Protein AF-A0A414SJK5-F1 (afdb_monomer_lite)

Structure (mmCIF, N/CA/C/O backbone):
data_AF-A0A414SJK5-F1
#
_entry.id   AF-A0A414SJK5-F1
#
loop_
_atom_site.group_PDB
_atom_site.id
_atom_site.type_symbol
_atom_site.label_atom_id
_atom_site.label_alt_id
_atom_site.label_comp_id
_atom_site.label_asym_id
_atom_site.label_entity_id
_atom_site.label_seq_id
_atom_site.pdbx_PDB_ins_code
_atom_site.Cartn_x
_atom_site.Cartn_y
_atom_site.Cartn_z
_atom_site.occupancy
_atom_site.B_iso_or_equiv
_atom_site.auth_seq_id
_atom_site.auth_comp_id
_atom_site.auth_asym_id
_atom_site.auth_atom_id
_atom_site.pdbx_PDB_model_num
ATOM 1 N N . MET A 1 1 ? -14.673 -1.477 8.301 1.00 80.69 1 MET A N 1
ATOM 2 C CA . MET A 1 1 ? -14.224 -2.867 8.111 1.00 80.69 1 MET A CA 1
ATOM 3 C C . MET A 1 1 ? -13.104 -3.062 9.098 1.00 80.69 1 MET A C 1
ATOM 5 O O . MET A 1 1 ? -12.214 -2.228 9.089 1.00 80.69 1 MET A O 1
ATOM 9 N N . ASP A 1 2 ? -13.171 -4.093 9.929 1.00 86.88 2 ASP A N 1
ATOM 10 C CA . ASP A 1 2 ? -12.105 -4.455 10.865 1.00 86.88 2 ASP A CA 1
ATOM 11 C C . ASP A 1 2 ? -10.996 -5.184 10.090 1.00 86.88 2 ASP A C 1
ATOM 13 O O . ASP A 1 2 ? -11.085 -6.385 9.833 1.00 86.88 2 ASP A O 1
ATOM 17 N N . LEU A 1 3 ? -10.024 -4.417 9.591 1.00 87.88 3 LEU A N 1
ATOM 18 C CA . LEU A 1 3 ? -8.954 -4.875 8.704 1.00 87.88 3 LEU A CA 1
ATOM 19 C C . LEU A 1 3 ? -7.835 -5.600 9.441 1.00 87.88 3 LEU A C 1
ATOM 21 O O . LEU A 1 3 ? -7.075 -6.306 8.788 1.00 87.88 3 LEU A O 1
ATOM 25 N N . ASP A 1 4 ? -7.666 -5.391 10.745 1.00 87.62 4 ASP A N 1
ATOM 26 C CA . ASP A 1 4 ? -6.634 -6.066 11.540 1.00 87.62 4 ASP A CA 1
ATOM 27 C C . ASP A 1 4 ? -7.186 -6.946 12.666 1.00 87.62 4 ASP A C 1
ATOM 29 O O . ASP A 1 4 ? -6.409 -7.446 13.484 1.00 87.62 4 ASP A O 1
ATOM 33 N N . GLU A 1 5 ? -8.499 -7.189 12.647 1.00 88.19 5 GLU A N 1
ATOM 34 C CA . GLU A 1 5 ? -9.240 -8.051 13.571 1.00 88.19 5 GLU A CA 1
ATOM 35 C C . GLU A 1 5 ? -9.114 -7.605 15.040 1.00 88.19 5 GLU A C 1
ATOM 37 O O . GLU A 1 5 ? -9.106 -8.425 15.967 1.00 88.19 5 GLU A O 1
ATOM 42 N N . ASN A 1 6 ? -8.985 -6.294 15.277 1.00 86.75 6 ASN A N 1
ATOM 43 C CA . ASN A 1 6 ? -8.846 -5.722 16.617 1.00 86.75 6 ASN A CA 1
ATOM 44 C C . ASN A 1 6 ? -10.197 -5.366 17.275 1.00 86.75 6 ASN A C 1
ATOM 46 O O . ASN A 1 6 ? -10.223 -4.959 18.442 1.00 86.75 6 ASN A O 1
ATOM 50 N N . GLY A 1 7 ? -11.312 -5.540 16.557 1.00 87.38 7 GLY A N 1
ATOM 51 C CA . GLY A 1 7 ? -12.665 -5.211 17.002 1.00 87.38 7 GLY A CA 1
ATOM 52 C C . GLY A 1 7 ? -13.086 -3.756 16.762 1.00 87.38 7 GLY A C 1
ATOM 53 O O . GLY A 1 7 ? -14.173 -3.368 17.196 1.00 87.38 7 GLY A O 1
ATOM 54 N N . SER A 1 8 ? -12.257 -2.948 16.099 1.00 88.88 8 SER A N 1
ATOM 55 C CA . SER A 1 8 ? -12.551 -1.582 15.660 1.00 88.88 8 SER A CA 1
ATOM 56 C C . SER A 1 8 ? -12.469 -1.502 14.144 1.00 88.88 8 SER A C 1
ATOM 58 O O . SER A 1 8 ? -11.504 -1.942 13.541 1.00 88.88 8 SER A O 1
ATOM 60 N N . ASP A 1 9 ? -13.454 -0.859 13.528 1.00 90.31 9 ASP A N 1
ATOM 61 C CA . ASP A 1 9 ? -13.435 -0.637 12.088 1.00 90.31 9 ASP A CA 1
ATOM 62 C C . ASP A 1 9 ? -12.387 0.408 11.670 1.00 90.31 9 ASP A C 1
ATOM 64 O O . ASP A 1 9 ? -12.296 1.495 12.251 1.00 90.31 9 ASP A O 1
ATOM 68 N N . GLU A 1 10 ? -11.690 0.133 10.568 1.00 91.81 10 GLU A N 1
ATOM 69 C CA . GLU A 1 10 ? -10.948 1.120 9.793 1.00 91.81 10 GLU A CA 1
ATOM 70 C C . GLU A 1 10 ? -11.835 1.837 8.768 1.00 91.81 10 GLU A C 1
ATOM 72 O O . GLU A 1 10 ? -12.735 1.255 8.144 1.00 91.81 10 GLU A O 1
ATOM 77 N N . LEU A 1 11 ? -11.522 3.120 8.552 1.00 93.56 11 LEU A N 1
ATOM 78 C CA . LEU A 1 11 ? -12.056 3.922 7.457 1.00 93.56 11 LEU A CA 1
ATOM 79 C C . LEU A 1 11 ? -11.106 3.835 6.262 1.00 93.56 11 LEU A C 1
ATOM 81 O O . LEU A 1 11 ? -9.984 4.343 6.315 1.00 93.56 11 LEU A O 1
ATOM 85 N N . VAL A 1 12 ? -11.595 3.249 5.173 1.00 92.50 12 VAL A N 1
ATOM 86 C CA . VAL A 1 12 ? -10.890 3.140 3.893 1.00 92.50 12 VAL A CA 1
ATOM 87 C C . VAL A 1 12 ? -11.523 4.111 2.903 1.00 92.50 12 VAL A C 1
ATOM 89 O O . VAL A 1 12 ? -12.735 4.085 2.694 1.00 92.50 12 VAL A O 1
ATOM 92 N N . ILE A 1 13 ? -10.708 4.974 2.301 1.00 92.19 13 ILE A N 1
ATOM 93 C CA . ILE A 1 13 ? -11.131 5.911 1.258 1.00 92.19 13 ILE A CA 1
ATOM 94 C C . ILE A 1 13 ? -10.558 5.427 -0.065 1.00 92.19 13 ILE A C 1
ATOM 96 O O . ILE A 1 13 ? -9.346 5.254 -0.168 1.00 92.19 13 ILE A O 1
ATOM 100 N N . LEU A 1 14 ? -11.420 5.252 -1.064 1.00 90.88 14 LEU A N 1
ATOM 101 C CA . LEU A 1 14 ? -11.021 4.872 -2.417 1.00 90.88 14 LEU A CA 1
ATOM 102 C C . LEU A 1 14 ? -10.957 6.101 -3.339 1.00 90.88 14 LEU A C 1
ATOM 104 O O . LEU A 1 14 ? -11.691 7.074 -3.138 1.00 90.88 14 LEU A O 1
ATOM 108 N N . ASN A 1 15 ? -10.083 6.064 -4.345 1.00 88.44 15 ASN A N 1
ATOM 109 C CA . ASN A 1 15 ? -10.067 7.029 -5.443 1.00 88.44 15 ASN A CA 1
ATOM 110 C C . ASN A 1 15 ? -11.182 6.709 -6.470 1.00 88.44 15 ASN A C 1
ATOM 112 O O . ASN A 1 15 ? -11.975 5.785 -6.291 1.00 88.44 15 ASN A O 1
ATOM 116 N N . SER A 1 16 ? -11.260 7.485 -7.555 1.00 87.44 16 SER A N 1
ATOM 117 C CA . SER A 1 16 ? -12.263 7.279 -8.614 1.00 87.44 16 SER A CA 1
ATOM 118 C C . SER A 1 16 ? -12.107 5.970 -9.389 1.00 87.44 16 SER A C 1
ATOM 120 O O . SER A 1 16 ? -13.066 5.538 -10.023 1.00 87.44 16 SER A O 1
ATOM 122 N N . ASP A 1 17 ? -10.920 5.371 -9.346 1.00 87.12 17 ASP A N 1
ATOM 123 C CA . ASP A 1 17 ? -10.575 4.140 -10.055 1.00 87.12 17 ASP A CA 1
ATOM 124 C C . ASP A 1 17 ? -10.803 2.896 -9.174 1.00 87.12 17 ASP A C 1
ATOM 126 O O . ASP A 1 17 ? -10.747 1.773 -9.664 1.00 87.12 17 ASP A O 1
ATOM 130 N N . GLY A 1 18 ? -11.142 3.099 -7.894 1.00 88.12 18 GLY A N 1
ATOM 131 C CA . GLY A 1 18 ? -11.378 2.042 -6.913 1.00 88.12 18 GLY A CA 1
ATOM 132 C C . GLY A 1 18 ? -10.159 1.698 -6.055 1.00 88.12 18 GLY A C 1
ATOM 133 O O . GLY A 1 18 ? -10.301 0.913 -5.121 1.00 88.12 18 GLY A O 1
ATOM 134 N N . ASP A 1 19 ? -9.000 2.314 -6.296 1.00 91.62 19 ASP A N 1
ATOM 135 C CA . ASP A 1 19 ? -7.803 2.079 -5.487 1.00 91.62 19 ASP A CA 1
ATOM 136 C C . ASP A 1 19 ? -7.923 2.738 -4.114 1.00 91.62 19 ASP A C 1
ATOM 138 O O . ASP A 1 19 ? -8.454 3.841 -3.962 1.00 91.62 19 ASP A O 1
ATOM 142 N N . VAL A 1 20 ? -7.313 2.121 -3.110 1.00 93.62 20 VAL A N 1
ATOM 143 C CA . VAL A 1 20 ? -7.125 2.696 -1.782 1.00 93.62 20 VAL A CA 1
ATOM 144 C C . VAL A 1 20 ? -6.296 3.983 -1.870 1.00 93.62 20 VAL A C 1
ATOM 146 O O . VAL A 1 20 ? -5.132 3.999 -2.275 1.00 93.62 20 VAL A O 1
ATOM 149 N N . TYR A 1 21 ? -6.897 5.084 -1.429 1.00 93.56 21 TYR A N 1
ATOM 150 C CA . TYR A 1 21 ? -6.274 6.401 -1.382 1.00 93.56 21 TYR A CA 1
ATOM 151 C C . TYR A 1 21 ? -5.778 6.763 0.019 1.00 93.56 21 TYR A C 1
ATOM 153 O O . TYR A 1 21 ? -4.630 7.166 0.171 1.00 93.56 21 TYR A O 1
ATOM 161 N N . ASP A 1 22 ? -6.613 6.584 1.044 1.00 95.00 22 ASP A N 1
ATOM 162 C CA . ASP A 1 22 ? -6.262 6.816 2.448 1.00 95.00 22 ASP A CA 1
ATOM 163 C C . ASP A 1 22 ? -6.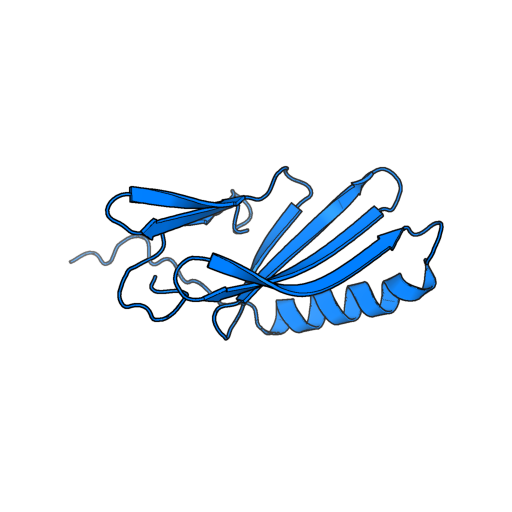834 5.691 3.326 1.00 95.00 22 ASP A C 1
ATOM 165 O O . ASP A 1 22 ? -7.929 5.186 3.064 1.00 95.00 22 ASP A O 1
ATOM 169 N N . ILE A 1 23 ? -6.141 5.369 4.424 1.00 94.94 23 ILE A N 1
ATOM 170 C CA . ILE A 1 23 ? -6.695 4.549 5.513 1.00 94.94 23 ILE A CA 1
ATOM 171 C C . ILE A 1 23 ? -6.515 5.271 6.846 1.00 94.94 23 ILE A C 1
ATOM 173 O O . ILE A 1 23 ? -5.420 5.752 7.172 1.00 94.94 23 ILE A O 1
ATOM 177 N N . TYR A 1 24 ? -7.588 5.308 7.634 1.00 95.56 24 TYR A N 1
ATOM 178 C CA . TY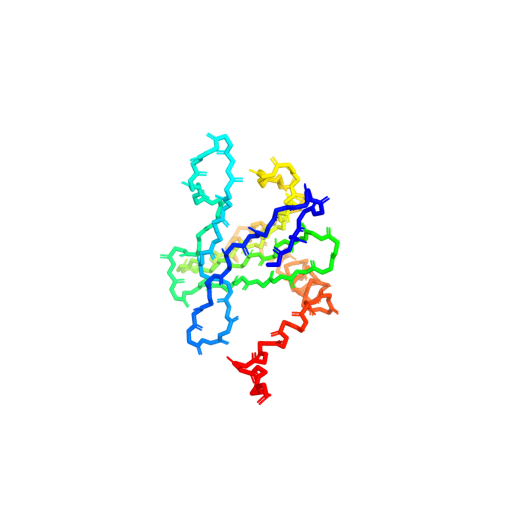R A 1 24 ? -7.608 5.849 8.987 1.00 95.56 24 TYR A CA 1
ATOM 179 C C . TYR A 1 24 ? -8.072 4.799 9.991 1.00 95.56 24 TYR A C 1
ATOM 181 O O . TYR A 1 24 ? -8.979 4.017 9.714 1.00 95.56 24 TYR A O 1
ATOM 189 N N . ILE A 1 25 ? -7.489 4.855 11.184 1.00 94.44 25 ILE A N 1
ATOM 190 C CA . ILE A 1 25 ? -7.863 4.027 12.333 1.00 94.44 25 ILE A CA 1
ATOM 191 C C . ILE A 1 25 ? -8.311 4.914 13.493 1.00 94.44 25 ILE A C 1
ATOM 193 O O . ILE A 1 25 ? -7.890 6.074 13.588 1.00 94.44 25 ILE A O 1
ATOM 197 N N . GLN A 1 26 ? -9.061 4.348 14.435 1.00 91.94 26 GLN A N 1
ATOM 198 C CA . GLN A 1 26 ? -9.225 4.925 15.765 1.00 91.94 26 GLN A CA 1
ATOM 199 C C . GLN A 1 26 ? -8.302 4.210 16.755 1.00 91.94 26 GLN A C 1
ATOM 201 O O . GLN A 1 26 ? -8.422 3.013 16.983 1.00 91.94 26 GLN A O 1
ATOM 206 N N . LYS A 1 27 ? -7.383 4.944 17.387 1.00 88.25 27 LYS A N 1
ATOM 207 C CA . LYS A 1 27 ? -6.473 4.391 18.398 1.00 88.25 27 LYS A CA 1
ATOM 208 C C . LYS A 1 27 ? -6.214 5.406 19.500 1.00 88.25 27 LYS A C 1
ATOM 210 O O . LYS A 1 27 ? -5.945 6.573 19.219 1.00 88.25 27 LYS A O 1
ATOM 215 N N . ASP A 1 28 ? -6.298 4.961 20.752 1.00 89.19 28 ASP A N 1
ATOM 216 C CA . ASP A 1 28 ? -6.134 5.805 21.948 1.00 89.19 28 ASP A CA 1
ATOM 217 C C . ASP A 1 28 ? -7.095 7.014 21.972 1.00 89.19 28 ASP A C 1
ATOM 219 O O . ASP A 1 28 ? -6.731 8.118 22.375 1.00 89.19 28 ASP A O 1
ATOM 223 N N . GLY A 1 29 ? -8.324 6.827 21.475 1.00 90.62 29 GLY A N 1
ATOM 224 C CA . GLY A 1 29 ? -9.330 7.891 21.382 1.00 90.62 29 GLY A CA 1
ATOM 225 C C . GLY A 1 29 ? -9.072 8.934 20.286 1.00 90.62 29 GLY A C 1
ATOM 226 O O . GLY A 1 29 ? -9.748 9.959 20.265 1.00 90.62 29 GLY A O 1
ATOM 227 N N . GLN A 1 30 ? -8.119 8.696 19.380 1.00 93.12 30 GLN A N 1
ATOM 228 C CA . GLN A 1 30 ? -7.777 9.604 18.282 1.00 93.12 30 GLN A CA 1
ATOM 229 C C . GLN A 1 30 ? -7.925 8.920 16.925 1.00 93.12 30 GLN A C 1
ATOM 231 O O . GLN A 1 30 ? -7.633 7.732 16.792 1.00 93.12 30 GLN A O 1
ATOM 236 N N . ILE A 1 31 ? -8.308 9.693 15.908 1.00 94.69 31 ILE A N 1
ATOM 237 C CA . ILE A 1 31 ? -8.252 9.252 14.513 1.00 94.69 31 ILE A CA 1
ATOM 238 C C . ILE A 1 31 ? -6.830 9.456 13.993 1.00 94.69 31 ILE A C 1
ATOM 240 O O . ILE A 1 31 ? -6.290 10.562 14.068 1.00 94.69 31 ILE A O 1
ATOM 244 N N . LYS A 1 32 ? -6.217 8.396 13.469 1.00 94.56 32 LYS A N 1
ATOM 245 C CA . LYS A 1 32 ? -4.855 8.414 12.925 1.00 94.56 32 LYS A CA 1
ATOM 246 C C . LYS A 1 32 ? -4.882 7.934 11.482 1.00 94.56 32 LYS A C 1
ATOM 248 O O . LYS A 1 32 ? -5.399 6.857 11.206 1.00 94.56 32 LYS A O 1
ATOM 253 N N . LYS A 1 33 ? -4.299 8.717 10.572 1.00 95.69 33 LYS A N 1
ATOM 254 C CA . LYS A 1 33 ? -4.010 8.258 9.211 1.00 95.69 33 LYS A CA 1
ATOM 255 C C . LYS A 1 33 ? -2.822 7.299 9.260 1.00 95.69 33 LYS A C 1
ATOM 257 O O . LYS A 1 33 ? -1.796 7.648 9.843 1.00 95.69 33 LYS A O 1
ATOM 262 N N . ILE A 1 34 ? -2.960 6.127 8.651 1.00 95.38 34 ILE A N 1
ATOM 263 C CA . ILE A 1 34 ? -1.914 5.094 8.632 1.00 95.38 34 ILE A CA 1
ATOM 264 C C . ILE A 1 34 ? -1.396 4.776 7.230 1.00 95.38 34 ILE A C 1
ATOM 266 O O . ILE A 1 34 ? -0.281 4.284 7.106 1.00 95.38 34 ILE A O 1
ATOM 270 N N . PHE A 1 35 ? -2.168 5.088 6.190 1.00 95.69 35 PHE A N 1
ATOM 271 C CA . PHE A 1 35 ? -1.800 4.870 4.795 1.00 95.69 35 PHE A CA 1
ATOM 272 C C . PHE A 1 35 ? -2.238 6.064 3.947 1.00 95.69 35 PHE A C 1
ATOM 274 O O . PHE A 1 35 ? -3.295 6.641 4.217 1.00 95.69 35 PHE A O 1
ATOM 281 N N . GLN A 1 36 ? -1.439 6.403 2.934 1.00 94.50 36 GLN A N 1
ATOM 282 C CA . GLN A 1 36 ? -1.783 7.386 1.913 1.00 94.50 36 GLN A CA 1
ATOM 283 C C . GLN A 1 36 ? -1.072 7.075 0.594 1.00 94.50 36 GLN A C 1
ATOM 285 O O . GLN A 1 36 ? 0.159 7.015 0.560 1.00 94.50 36 GLN A O 1
ATOM 290 N N . SER A 1 37 ? -1.837 6.997 -0.491 1.00 91.44 37 SER A N 1
ATOM 291 C CA . SER A 1 37 ? -1.313 7.092 -1.855 1.00 91.44 37 SER A CA 1
ATOM 292 C C . SER A 1 37 ? -0.993 8.560 -2.165 1.00 91.44 37 SER A C 1
ATOM 294 O O . SER A 1 37 ? -1.811 9.457 -1.947 1.00 91.44 37 SER A O 1
ATOM 296 N N . SER A 1 38 ? 0.219 8.846 -2.637 1.00 82.62 38 SER A N 1
ATOM 297 C CA . SER A 1 38 ? 0.727 10.223 -2.742 1.00 82.62 38 SER A CA 1
ATOM 298 C C . SER A 1 38 ? 0.320 10.928 -4.039 1.00 82.62 38 SER A C 1
ATOM 300 O O . SER A 1 38 ? 0.322 12.159 -4.088 1.00 82.62 38 SER A O 1
ATOM 302 N N . ASN A 1 39 ? 0.014 10.189 -5.111 1.00 78.44 39 ASN A N 1
ATOM 303 C CA . ASN A 1 39 ? -0.403 10.754 -6.399 1.00 78.44 39 ASN A CA 1
ATOM 304 C C . ASN A 1 39 ? -1.133 9.727 -7.292 1.00 78.44 39 ASN A C 1
ATOM 306 O O . ASN A 1 39 ? -1.198 8.549 -6.972 1.00 78.44 39 ASN A O 1
ATOM 310 N N . TYR A 1 40 ? -1.636 10.183 -8.445 1.00 72.81 40 TYR A N 1
ATOM 311 C CA . TYR A 1 40 ? -2.416 9.384 -9.408 1.00 72.81 40 TYR A CA 1
ATOM 312 C C . TYR A 1 40 ? -1.639 8.265 -10.132 1.00 72.81 40 TYR A C 1
ATOM 314 O O . TYR A 1 40 ? -2.223 7.518 -10.905 1.00 72.81 40 TYR A O 1
ATOM 322 N N . ARG A 1 41 ? -0.312 8.187 -9.977 1.00 82.25 41 ARG A N 1
ATOM 323 C CA . ARG A 1 41 ? 0.532 7.112 -10.542 1.00 82.25 41 ARG A CA 1
ATOM 324 C C . ARG A 1 41 ? 0.774 5.986 -9.545 1.00 82.25 41 ARG A C 1
ATOM 326 O O . ARG A 1 41 ? 1.624 5.122 -9.783 1.00 82.25 41 ARG A O 1
ATOM 333 N N . GLU A 1 42 ? 0.097 6.062 -8.413 1.00 90.44 42 GLU A N 1
ATOM 334 C CA . GLU A 1 42 ? 0.117 5.062 -7.371 1.00 90.44 42 GLU A CA 1
ATOM 335 C C . GLU A 1 42 ? -1.231 4.357 -7.359 1.00 90.44 42 GLU A C 1
ATOM 337 O O . GLU A 1 42 ? -2.266 5.007 -7.488 1.00 90.44 42 GLU A O 1
ATOM 342 N N . GLY A 1 43 ? -1.187 3.040 -7.215 1.00 93.06 43 GLY A N 1
ATOM 343 C CA . GLY A 1 43 ? -2.357 2.199 -7.005 1.00 93.06 43 GLY A CA 1
ATOM 344 C C . GLY A 1 43 ? -2.150 1.414 -5.722 1.00 93.06 43 GLY A C 1
ATOM 345 O O . GLY A 1 43 ? -1.026 1.005 -5.416 1.00 93.06 43 GLY A O 1
ATOM 346 N N . ALA A 1 44 ? -3.208 1.228 -4.949 1.00 95.75 44 ALA A N 1
ATOM 347 C CA . ALA A 1 44 ? -3.167 0.395 -3.763 1.00 95.75 44 ALA A CA 1
ATOM 348 C C . ALA A 1 44 ? -4.476 -0.363 -3.610 1.00 95.75 44 ALA A C 1
ATOM 350 O O . ALA A 1 44 ? -5.541 0.174 -3.890 1.00 95.75 44 ALA A O 1
ATOM 351 N N . TRP A 1 45 ? -4.397 -1.592 -3.127 1.00 95.38 45 TRP A N 1
ATOM 352 C CA . TRP A 1 45 ? -5.562 -2.443 -2.944 1.00 95.38 45 TRP A CA 1
ATOM 353 C C . TRP A 1 45 ? -5.433 -3.270 -1.672 1.00 95.38 45 TRP A C 1
ATOM 355 O O . TRP A 1 45 ? -4.335 -3.513 -1.153 1.00 95.38 45 TRP A O 1
ATOM 365 N N . LEU A 1 46 ? -6.589 -3.661 -1.143 1.00 95.25 46 LEU A N 1
ATOM 366 C CA . LEU A 1 46 ? -6.664 -4.550 0.005 1.00 95.25 46 LEU A CA 1
ATOM 367 C C . LEU A 1 46 ? -6.441 -5.983 -0.460 1.00 95.25 46 LEU A C 1
ATOM 369 O O . LEU A 1 46 ? -6.948 -6.405 -1.496 1.00 95.25 46 LEU A O 1
ATOM 373 N N . VAL A 1 47 ? -5.679 -6.725 0.326 1.00 95.75 47 VAL A N 1
ATOM 374 C CA . VAL A 1 47 ? -5.255 -8.087 0.032 1.00 95.75 47 VAL A CA 1
ATOM 375 C C . VAL A 1 47 ? -5.642 -8.974 1.209 1.00 95.75 47 VAL A C 1
ATOM 377 O O . VAL A 1 47 ? -5.540 -8.565 2.370 1.00 95.75 47 VAL A O 1
ATOM 380 N N . GLU A 1 48 ? -6.056 -10.206 0.912 1.00 92.38 48 GLU A N 1
ATOM 381 C CA . GLU A 1 48 ? -6.364 -11.212 1.930 1.00 92.38 48 GLU A CA 1
ATOM 382 C C . GLU A 1 48 ? -5.250 -11.338 2.993 1.00 92.38 48 GLU A C 1
ATOM 384 O O . GLU A 1 48 ? -4.054 -11.309 2.691 1.00 92.38 48 GLU A O 1
ATOM 389 N N . GLY A 1 49 ? -5.643 -11.519 4.258 1.00 91.31 49 GLY A N 1
ATOM 390 C CA . GLY A 1 49 ? -4.703 -11.675 5.375 1.00 91.31 49 GLY A CA 1
ATOM 391 C C . GLY A 1 49 ? -4.216 -10.361 5.996 1.00 91.31 49 GLY A C 1
ATOM 392 O O . GLY A 1 49 ? -3.085 -10.302 6.490 1.00 91.31 49 GLY A O 1
ATOM 393 N N . ASN A 1 50 ? -5.071 -9.334 6.003 1.00 92.31 50 ASN A N 1
ATOM 394 C CA . ASN A 1 50 ? -4.836 -8.024 6.627 1.00 92.31 50 ASN A CA 1
ATOM 395 C C . ASN A 1 50 ? -3.685 -7.266 5.951 1.00 92.31 50 ASN A C 1
ATOM 397 O O . ASN A 1 50 ? -2.866 -6.609 6.605 1.00 92.31 50 ASN A O 1
ATOM 401 N N . LEU A 1 51 ? -3.593 -7.418 4.626 1.00 96.00 51 LEU A N 1
ATOM 402 C CA . LEU A 1 51 ? -2.524 -6.876 3.808 1.00 96.00 51 LEU A CA 1
ATOM 403 C C . LEU A 1 51 ? -3.015 -5.706 2.951 1.00 96.00 51 LEU A C 1
ATOM 405 O O . LEU A 1 51 ? -4.154 -5.658 2.494 1.00 96.00 51 LEU A O 1
ATOM 409 N N . ILE A 1 52 ? -2.110 -4.767 2.701 1.00 96.38 52 ILE A N 1
ATOM 410 C CA . ILE A 1 52 ? -2.276 -3.679 1.741 1.00 96.38 52 ILE A CA 1
ATOM 411 C C . ILE A 1 52 ? -1.121 -3.791 0.763 1.00 96.38 52 ILE A C 1
ATOM 413 O O . ILE A 1 52 ? 0.041 -3.717 1.174 1.00 96.38 52 ILE A O 1
ATOM 417 N N . CYS A 1 53 ? -1.429 -3.963 -0.517 1.00 97.38 53 CYS A N 1
ATOM 418 C CA . CYS A 1 53 ? -0.435 -3.872 -1.572 1.00 97.38 53 CYS A CA 1
ATOM 419 C C . CYS A 1 53 ? -0.477 -2.468 -2.167 1.00 97.38 53 CYS A C 1
ATOM 421 O O . CYS A 1 53 ? -1.546 -1.945 -2.463 1.00 97.38 53 CYS A O 1
ATOM 423 N N . HIS A 1 54 ? 0.689 -1.846 -2.310 1.00 96.94 54 HIS A N 1
ATOM 424 C CA . HIS A 1 54 ? 0.856 -0.503 -2.850 1.00 96.94 54 HIS A CA 1
ATOM 425 C C . HIS A 1 54 ? 1.920 -0.525 -3.930 1.00 96.94 54 HIS A C 1
ATOM 427 O O . HIS A 1 54 ? 3.057 -0.949 -3.710 1.00 96.94 54 HIS A O 1
ATOM 433 N N . ARG A 1 55 ? 1.550 -0.029 -5.101 1.00 95.19 55 ARG A N 1
ATOM 434 C CA . ARG A 1 55 ? 2.436 0.176 -6.231 1.00 95.19 55 ARG A CA 1
ATOM 435 C C . ARG A 1 55 ? 2.625 1.667 -6.444 1.00 95.19 55 ARG A C 1
ATOM 437 O O . ARG A 1 55 ? 1.658 2.408 -6.582 1.00 95.19 55 ARG A O 1
ATOM 444 N N . ALA A 1 56 ? 3.875 2.087 -6.584 1.00 92.62 56 ALA A N 1
ATOM 445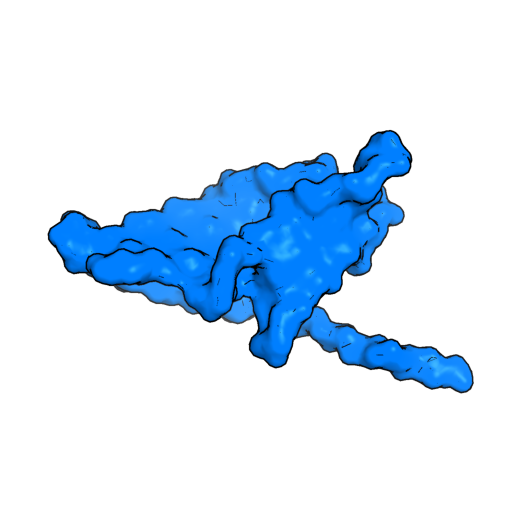 C CA . ALA A 1 56 ? 4.234 3.442 -6.968 1.00 92.62 56 ALA A CA 1
ATOM 446 C C . ALA A 1 56 ? 5.152 3.426 -8.190 1.00 92.62 56 ALA A C 1
ATOM 448 O O . ALA A 1 56 ? 6.172 2.739 -8.217 1.00 92.62 56 ALA A O 1
ATOM 449 N N . THR A 1 57 ? 4.805 4.207 -9.214 1.00 89.00 57 THR A N 1
ATOM 450 C CA . THR A 1 57 ? 5.661 4.392 -10.391 1.00 89.00 57 THR A CA 1
ATOM 451 C C . THR A 1 57 ? 6.159 5.830 -10.478 1.00 89.00 57 THR A C 1
ATOM 453 O O . THR A 1 57 ? 5.396 6.777 -10.681 1.00 89.00 57 THR A O 1
ATOM 456 N N . GLY A 1 58 ? 7.475 5.988 -10.369 1.00 83.69 58 GLY A N 1
ATOM 457 C CA . GLY A 1 58 ? 8.178 7.238 -10.606 1.00 83.69 58 GLY A CA 1
ATOM 458 C C . GLY A 1 58 ? 8.424 7.501 -12.094 1.00 83.69 58 GLY A C 1
ATOM 459 O O . GLY A 1 58 ? 8.341 6.622 -12.954 1.00 83.69 58 GLY A O 1
ATOM 460 N N . GLY A 1 59 ? 8.757 8.750 -12.423 1.00 79.62 59 GLY A N 1
ATOM 461 C CA . GLY A 1 59 ? 9.294 9.073 -13.745 1.00 79.62 59 GLY A CA 1
ATOM 462 C C . GLY A 1 59 ? 10.616 8.340 -14.020 1.00 79.62 59 GLY A C 1
ATOM 463 O O . GLY A 1 59 ? 11.294 7.894 -13.103 1.00 79.62 59 GLY A O 1
ATOM 464 N N . ALA A 1 60 ? 10.998 8.248 -15.297 1.00 85.94 60 ALA A N 1
ATOM 465 C CA . ALA A 1 60 ? 12.282 7.694 -15.749 1.00 85.94 60 ALA A CA 1
ATOM 466 C C . ALA A 1 60 ? 12.535 6.194 -15.472 1.00 85.94 60 ALA A C 1
ATOM 468 O O . ALA A 1 60 ? 13.681 5.759 -15.581 1.00 85.94 60 ALA A O 1
ATOM 469 N N . GLY A 1 61 ? 11.477 5.410 -15.227 1.00 89.31 61 GLY A N 1
ATOM 470 C CA . GLY A 1 61 ? 11.551 3.948 -15.131 1.00 89.31 61 GLY A CA 1
ATOM 471 C C . GLY A 1 61 ? 11.869 3.428 -13.730 1.00 89.31 61 GLY A C 1
ATOM 472 O O . GLY A 1 61 ? 12.515 2.389 -13.610 1.00 89.31 61 GLY A O 1
ATOM 473 N N . TYR A 1 62 ? 11.450 4.172 -12.705 1.00 92.88 62 TYR A N 1
ATOM 474 C CA . TYR A 1 62 ? 11.513 3.773 -11.303 1.00 92.88 62 TYR A CA 1
ATOM 475 C C . TYR A 1 62 ? 10.158 3.220 -10.856 1.00 92.88 62 TYR A C 1
ATOM 477 O O . TYR A 1 62 ? 9.130 3.871 -11.048 1.00 92.88 62 TYR A O 1
ATOM 485 N N . HIS A 1 63 ? 10.151 2.048 -10.240 1.00 94.00 63 HIS A N 1
ATOM 486 C CA . HIS A 1 63 ? 8.953 1.356 -9.785 1.00 94.00 63 HIS A CA 1
ATOM 487 C C . HIS A 1 63 ? 9.185 0.789 -8.391 1.00 94.00 63 HIS A C 1
ATOM 489 O O . HIS A 1 63 ? 10.261 0.273 -8.099 1.00 94.00 63 HIS A O 1
ATOM 495 N N . VAL A 1 64 ? 8.165 0.866 -7.548 1.00 94.88 64 VAL A N 1
ATOM 496 C CA . VAL A 1 64 ? 8.145 0.256 -6.223 1.00 94.88 64 VAL A CA 1
ATOM 497 C C . VAL A 1 64 ? 6.846 -0.514 -6.082 1.00 94.88 64 VAL A C 1
ATOM 499 O O . VAL A 1 64 ? 5.785 -0.007 -6.443 1.00 94.88 64 VAL A O 1
ATOM 502 N N . ILE A 1 65 ? 6.933 -1.714 -5.527 1.00 96.94 65 ILE A N 1
ATOM 503 C CA . ILE A 1 65 ? 5.794 -2.426 -4.959 1.00 96.94 65 ILE A CA 1
ATOM 504 C C . ILE A 1 65 ? 6.116 -2.715 -3.495 1.00 96.94 65 ILE A C 1
ATOM 506 O O . ILE A 1 65 ? 7.223 -3.142 -3.169 1.00 96.94 65 ILE A O 1
ATOM 510 N N . SER A 1 66 ? 5.188 -2.414 -2.598 1.00 97.31 66 SER A N 1
ATOM 511 C CA . SER A 1 66 ? 5.329 -2.643 -1.163 1.00 97.31 66 SER A CA 1
ATOM 512 C C . SER A 1 66 ? 4.059 -3.260 -0.615 1.00 97.31 66 SER A C 1
ATOM 514 O O . SER A 1 66 ? 2.957 -2.844 -0.957 1.00 97.31 66 SER A O 1
ATOM 516 N N . VAL A 1 67 ? 4.229 -4.250 0.249 1.00 98.19 67 VAL A N 1
ATOM 517 C CA . VAL A 1 67 ? 3.138 -4.966 0.896 1.00 98.19 67 VAL A CA 1
ATOM 518 C C . VAL A 1 67 ? 3.267 -4.744 2.383 1.00 98.19 67 VAL A C 1
ATOM 520 O O . VAL A 1 67 ? 4.298 -5.048 2.993 1.00 98.19 67 VAL A O 1
ATOM 523 N N . TYR A 1 68 ? 2.209 -4.208 2.964 1.00 97.50 68 TYR A N 1
ATOM 524 C CA . TYR A 1 68 ? 2.126 -3.901 4.376 1.00 97.50 68 TYR A CA 1
ATOM 525 C C . TYR A 1 68 ? 1.118 -4.821 5.032 1.00 97.50 68 TYR A C 1
ATOM 527 O O . TYR A 1 68 ? 0.057 -5.060 4.470 1.00 97.50 68 TYR A O 1
ATOM 535 N N . LYS A 1 69 ? 1.421 -5.285 6.238 1.00 96.06 69 LYS A N 1
ATOM 536 C CA . LYS A 1 69 ? 0.433 -5.895 7.118 1.00 96.06 69 LYS A CA 1
ATOM 537 C C . LYS A 1 69 ? -0.031 -4.872 8.134 1.00 96.06 69 LYS A C 1
ATOM 539 O O . LYS A 1 69 ? 0.809 -4.242 8.785 1.00 96.06 69 LYS A O 1
ATOM 544 N N . LEU A 1 70 ? -1.342 -4.715 8.266 1.00 93.75 70 LEU A N 1
ATOM 545 C CA . LEU A 1 70 ? -1.917 -3.959 9.364 1.00 93.75 70 LEU A CA 1
ATOM 546 C C . LEU A 1 70 ? -1.984 -4.867 10.593 1.00 93.75 70 LEU A C 1
ATOM 548 O O . LEU A 1 70 ? -2.589 -5.934 10.561 1.00 93.75 70 LEU A O 1
ATOM 552 N N . GLU A 1 71 ? -1.310 -4.464 11.668 1.00 90.38 71 GLU A N 1
ATOM 553 C CA . GLU A 1 71 ? -1.359 -5.173 12.945 1.00 90.38 71 GLU A CA 1
ATOM 554 C C . GLU A 1 71 ? -1.421 -4.171 14.094 1.00 90.38 71 GLU A C 1
ATOM 556 O O . GLU A 1 71 ? -0.496 -3.370 14.280 1.00 90.38 71 GLU A O 1
ATOM 561 N N . ASN A 1 72 ? -2.476 -4.258 14.910 1.00 86.25 72 ASN A N 1
ATOM 562 C CA . ASN A 1 72 ? -2.672 -3.416 16.090 1.00 86.25 72 ASN A CA 1
ATOM 563 C C . ASN A 1 72 ? -2.597 -1.919 15.731 1.00 86.25 72 ASN A C 1
ATOM 565 O O . ASN A 1 72 ? -1.880 -1.133 16.366 1.00 86.25 72 ASN A O 1
ATOM 569 N N . GLY A 1 73 ? -3.282 -1.528 14.656 1.00 85.88 73 GLY A N 1
ATOM 570 C CA . GLY A 1 73 ? -3.343 -0.154 14.172 1.00 85.88 73 GLY A CA 1
ATOM 571 C C . GLY A 1 73 ? -2.000 0.401 13.686 1.00 85.88 73 GLY A C 1
ATOM 572 O O . GLY A 1 73 ? -1.686 1.573 13.912 1.00 85.88 73 GLY A O 1
ATOM 573 N N . SER A 1 74 ? -1.125 -0.430 13.120 1.00 89.56 74 SER A N 1
ATOM 574 C CA . SER A 1 74 ? 0.157 0.006 12.553 1.00 89.56 74 SER A CA 1
ATOM 575 C C . SER A 1 74 ? 0.551 -0.836 11.346 1.00 89.56 74 SER A C 1
ATOM 577 O O . SER A 1 74 ? 0.393 -2.054 11.360 1.00 89.56 74 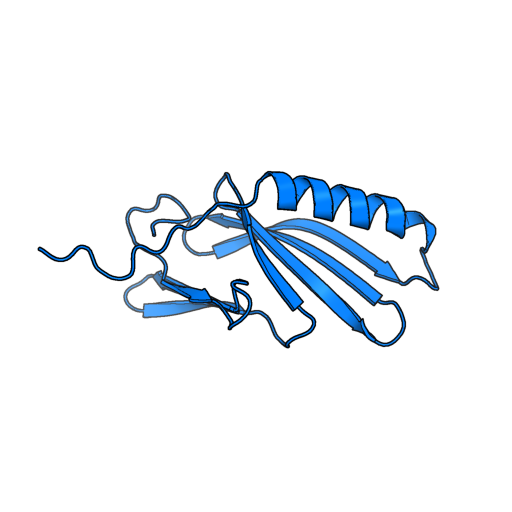SER A O 1
ATOM 579 N N . LEU A 1 75 ? 1.093 -0.185 10.314 1.00 94.88 75 LEU A N 1
ATOM 580 C CA . LEU A 1 75 ? 1.595 -0.863 9.122 1.00 94.88 75 LEU A CA 1
ATOM 581 C C . LEU A 1 75 ? 3.009 -1.389 9.346 1.00 94.88 75 LEU A C 1
ATOM 583 O O . LEU A 1 75 ? 3.909 -0.645 9.743 1.00 94.88 75 LEU A O 1
ATOM 587 N N . LYS A 1 76 ? 3.215 -2.667 9.037 1.00 96.00 76 LYS A N 1
ATOM 588 C CA . LYS A 1 76 ? 4.533 -3.302 8.988 1.00 96.00 76 LYS A CA 1
ATOM 589 C C . LYS A 1 76 ? 4.821 -3.768 7.573 1.00 96.00 76 LYS A C 1
ATOM 591 O O . LYS A 1 76 ? 4.017 -4.492 6.996 1.00 96.00 76 LYS A O 1
ATOM 596 N N . THR A 1 77 ? 5.972 -3.392 7.027 1.00 97.25 77 THR A N 1
ATOM 597 C CA . THR A 1 77 ? 6.416 -3.902 5.725 1.00 97.25 77 THR A CA 1
ATOM 598 C C . THR A 1 77 ? 6.666 -5.404 5.814 1.00 97.25 77 THR A C 1
ATOM 600 O O . THR A 1 77 ? 7.462 -5.853 6.638 1.00 97.25 77 THR A O 1
ATOM 603 N N . VAL A 1 78 ? 5.993 -6.165 4.956 1.00 97.56 78 VAL A N 1
ATOM 604 C CA . VAL A 1 78 ? 6.164 -7.616 4.802 1.00 97.56 78 VAL A CA 1
ATOM 605 C C . VAL A 1 78 ? 7.118 -7.909 3.657 1.00 97.56 78 VAL A C 1
ATOM 607 O O . VAL A 1 78 ? 8.045 -8.702 3.797 1.00 97.56 78 VAL A O 1
ATOM 610 N N . GLU A 1 79 ? 6.898 -7.247 2.527 1.00 97.88 79 GLU A N 1
ATOM 611 C CA . GLU A 1 79 ? 7.659 -7.443 1.302 1.00 97.88 79 GLU A CA 1
ATOM 612 C C . GLU A 1 79 ? 7.738 -6.104 0.564 1.00 97.88 79 GLU A C 1
ATOM 614 O O . GLU A 1 79 ? 6.802 -5.305 0.611 1.00 97.88 79 GLU A O 1
ATOM 619 N N . SER A 1 80 ? 8.869 -5.812 -0.070 1.00 97.19 80 SER A N 1
ATOM 620 C CA . SER A 1 80 ? 9.033 -4.604 -0.877 1.00 97.19 80 SER A CA 1
ATOM 621 C C . SER A 1 80 ? 10.104 -4.831 -1.931 1.00 97.19 80 SER A C 1
ATOM 623 O O . SER A 1 80 ? 11.145 -5.429 -1.646 1.00 97.19 80 SER A O 1
ATOM 625 N N . LEU A 1 81 ? 9.849 -4.349 -3.142 1.00 97.56 81 LEU A N 1
ATOM 626 C CA . LEU A 1 81 ? 10.781 -4.410 -4.254 1.00 97.56 81 LEU A CA 1
ATOM 627 C C . LEU A 1 81 ? 10.818 -3.063 -4.966 1.00 97.56 81 LEU A C 1
ATOM 629 O O . LEU A 1 81 ? 9.784 -2.495 -5.312 1.00 97.56 81 LEU A O 1
ATOM 633 N N . THR A 1 82 ? 12.038 -2.607 -5.235 1.00 95.94 82 THR A N 1
ATOM 634 C CA . THR A 1 82 ? 12.319 -1.403 -6.011 1.00 95.94 82 THR A CA 1
ATOM 635 C C . THR A 1 82 ? 13.052 -1.784 -7.289 1.00 95.94 82 THR A C 1
ATOM 637 O O . THR A 1 82 ? 14.092 -2.443 -7.247 1.00 95.94 82 THR A O 1
ATOM 640 N N . VAL A 1 83 ? 12.541 -1.317 -8.423 1.00 96.62 83 VAL A N 1
ATOM 641 C CA . VAL A 1 83 ? 13.145 -1.494 -9.742 1.00 96.62 83 VAL A CA 1
ATOM 642 C C . VAL A 1 83 ? 13.439 -0.130 -10.345 1.00 96.62 83 VAL A C 1
ATOM 644 O O . VAL A 1 83 ? 12.537 0.666 -10.583 1.00 96.62 83 VAL A O 1
ATOM 647 N N . ASP A 1 84 ? 14.704 0.116 -10.649 1.00 95.75 84 ASP A N 1
ATOM 648 C CA . ASP A 1 84 ? 15.139 1.120 -11.607 1.00 95.75 84 ASP A CA 1
ATOM 649 C C . ASP A 1 84 ? 15.537 0.389 -12.893 1.00 95.75 84 ASP A C 1
ATOM 651 O O . ASP A 1 84 ? 16.543 -0.319 -12.962 1.00 95.75 84 ASP A O 1
ATOM 655 N N . THR A 1 85 ? 14.752 0.580 -13.949 1.00 94.12 85 THR A N 1
ATOM 656 C CA . THR A 1 85 ? 14.956 -0.074 -15.254 1.00 94.12 85 THR A CA 1
ATOM 657 C C . THR A 1 85 ? 16.301 0.238 -15.923 1.00 94.12 85 THR A C 1
ATOM 659 O O . THR A 1 85 ? 16.639 -0.396 -16.927 1.00 94.12 85 THR A O 1
ATOM 662 N N . LYS A 1 86 ? 17.083 1.191 -15.400 1.00 94.94 86 LYS A N 1
ATOM 663 C CA . LYS A 1 86 ? 18.456 1.479 -15.837 1.00 94.94 86 LYS A CA 1
ATOM 664 C C . LYS A 1 86 ? 19.525 0.797 -14.985 1.00 94.94 86 LYS A C 1
ATOM 666 O O . LYS A 1 86 ? 20.659 0.702 -15.448 1.00 94.94 86 LYS A O 1
ATOM 671 N N . VAL A 1 87 ? 19.190 0.362 -13.770 1.00 95.38 87 VAL A N 1
ATOM 672 C CA . VAL A 1 87 ? 20.143 -0.186 -12.790 1.00 95.38 87 VAL A CA 1
ATOM 673 C C . VAL A 1 87 ? 19.944 -1.685 -12.590 1.00 95.38 87 VAL A C 1
ATOM 675 O O . VAL A 1 87 ? 20.920 -2.422 -12.652 1.00 95.38 87 VAL A O 1
ATOM 678 N N . ASN A 1 88 ? 18.706 -2.134 -12.389 1.00 94.94 88 ASN A N 1
ATOM 679 C CA . ASN A 1 88 ? 18.351 -3.527 -12.102 1.00 94.94 88 ASN A CA 1
ATOM 680 C C . ASN A 1 88 ? 17.153 -3.976 -12.948 1.00 94.94 88 ASN A C 1
ATOM 682 O O . ASN A 1 88 ? 16.126 -4.446 -12.458 1.00 94.94 88 ASN A O 1
ATOM 686 N N . ARG A 1 89 ? 17.267 -3.802 -14.268 1.00 94.38 89 ARG A N 1
ATOM 687 C CA . ARG A 1 89 ? 16.201 -4.119 -15.230 1.00 94.38 89 ARG A CA 1
ATOM 688 C C . ARG A 1 89 ? 15.724 -5.567 -15.133 1.00 94.38 89 ARG A C 1
ATOM 690 O O . ARG A 1 89 ? 14.545 -5.835 -15.353 1.00 94.38 89 ARG A O 1
ATOM 697 N N . GLU A 1 90 ? 16.623 -6.492 -14.834 1.00 96.06 90 GLU A N 1
ATOM 698 C CA . GLU A 1 90 ? 16.350 -7.914 -14.647 1.00 96.06 90 GLU A CA 1
ATOM 699 C C . GLU A 1 90 ? 15.312 -8.190 -13.549 1.00 96.06 90 GLU A C 1
ATOM 701 O O . GLU A 1 90 ? 14.567 -9.164 -13.654 1.00 96.06 90 GLU A O 1
ATOM 706 N N . ASP A 1 91 ? 15.178 -7.300 -12.561 1.00 96.81 91 ASP A N 1
ATOM 707 C CA . ASP A 1 91 ? 14.182 -7.425 -11.495 1.00 96.81 91 ASP A CA 1
ATOM 708 C C . ASP A 1 91 ? 12.763 -7.044 -11.949 1.00 96.81 91 ASP A C 1
ATOM 710 O O . ASP A 1 91 ? 11.803 -7.277 -11.218 1.00 96.81 91 ASP A O 1
ATOM 714 N N . THR A 1 92 ? 12.585 -6.543 -13.179 1.00 95.44 92 THR A N 1
ATOM 715 C CA . THR A 1 92 ? 11.249 -6.256 -13.742 1.00 95.44 92 THR A CA 1
ATOM 716 C C . THR A 1 92 ? 10.374 -7.514 -13.791 1.00 95.44 92 THR A C 1
ATOM 718 O O . THR A 1 92 ? 9.165 -7.428 -13.603 1.00 95.44 92 THR A O 1
ATOM 721 N N . GLY A 1 93 ? 10.968 -8.696 -14.004 1.00 96.75 93 GLY A N 1
ATOM 722 C CA . GLY A 1 93 ? 10.229 -9.963 -13.940 1.00 96.75 93 GLY A CA 1
ATOM 723 C C . GLY A 1 93 ? 9.659 -10.226 -12.545 1.00 96.75 93 GLY A C 1
ATOM 724 O O . GLY A 1 93 ? 8.469 -10.484 -12.411 1.00 96.75 93 GLY A O 1
ATOM 725 N N . LYS A 1 94 ? 10.484 -10.051 -11.505 1.00 97.25 94 LYS A N 1
ATOM 726 C CA . LYS A 1 94 ? 10.079 -10.219 -10.100 1.00 97.25 94 LYS A CA 1
ATOM 727 C C . LYS A 1 94 ? 9.023 -9.200 -9.683 1.00 97.25 94 LYS A C 1
ATOM 729 O O . LYS A 1 94 ? 8.111 -9.538 -8.939 1.00 97.25 94 LYS A O 1
ATOM 734 N N . LEU A 1 95 ? 9.134 -7.965 -10.178 1.00 96.56 95 LEU A N 1
ATOM 735 C CA . LEU A 1 95 ? 8.126 -6.926 -9.969 1.00 96.56 95 LEU A CA 1
ATOM 736 C C . LEU A 1 95 ? 6.765 -7.372 -10.506 1.00 96.56 95 LEU A C 1
ATOM 738 O O . LEU A 1 95 ? 5.785 -7.316 -9.772 1.00 96.56 95 LEU A O 1
ATOM 742 N N . ASN A 1 96 ? 6.724 -7.869 -11.744 1.00 95.81 96 ASN A N 1
ATOM 743 C CA . ASN A 1 96 ? 5.487 -8.347 -12.360 1.00 95.81 96 ASN A CA 1
ATOM 744 C C . ASN A 1 96 ? 4.924 -9.583 -11.639 1.00 95.81 96 ASN A C 1
ATOM 746 O O . ASN A 1 96 ? 3.717 -9.683 -11.451 1.00 95.81 96 ASN A O 1
ATOM 750 N N . GLU A 1 97 ? 5.784 -10.518 -11.223 1.00 97.88 97 GLU A N 1
ATOM 751 C CA . GLU A 1 97 ? 5.375 -11.697 -10.447 1.00 97.88 97 GLU A CA 1
ATOM 752 C C . GLU A 1 97 ? 4.764 -11.302 -9.097 1.00 97.88 97 GLU A C 1
ATOM 754 O O . GLU A 1 97 ? 3.738 -11.850 -8.699 1.00 97.88 97 GLU A O 1
ATOM 759 N N . MET A 1 98 ? 5.366 -10.329 -8.408 1.00 97.69 98 MET A N 1
ATOM 760 C CA . MET A 1 98 ? 4.858 -9.816 -7.139 1.00 97.69 98 MET A CA 1
ATOM 761 C C . MET A 1 98 ? 3.539 -9.057 -7.332 1.00 97.69 98 MET A C 1
ATOM 763 O O . MET A 1 98 ? 2.597 -9.287 -6.579 1.00 97.69 98 MET A O 1
ATOM 767 N N . GLU A 1 99 ? 3.434 -8.208 -8.358 1.00 96.44 99 GLU A N 1
ATOM 768 C CA . GLU A 1 99 ? 2.190 -7.506 -8.699 1.00 96.44 99 GLU A CA 1
ATOM 769 C C . GLU A 1 99 ? 1.060 -8.498 -8.994 1.00 96.44 99 GLU A C 1
ATOM 771 O O . GLU A 1 99 ? -0.020 -8.376 -8.417 1.00 96.44 99 GLU A O 1
ATOM 776 N N . GLN A 1 100 ? 1.326 -9.536 -9.793 1.00 97.88 100 GLN A N 1
ATOM 777 C CA . GLN A 1 100 ? 0.342 -10.575 -10.093 1.00 97.88 100 GLN A CA 1
ATOM 778 C C . GLN A 1 100 ? -0.075 -11.347 -8.838 1.00 97.88 100 GLN A C 1
ATOM 780 O O . GLN A 1 100 ? -1.266 -11.464 -8.571 1.00 97.88 100 GLN A O 1
ATOM 785 N N . LYS A 1 101 ? 0.890 -11.810 -8.031 1.00 97.69 101 LYS A N 1
ATOM 786 C CA . LYS A 1 101 ? 0.638 -12.540 -6.776 1.00 97.69 101 LYS A CA 1
ATOM 787 C C . LYS A 1 101 ? -0.345 -11.794 -5.875 1.00 97.69 101 LYS A C 1
ATOM 789 O O . LYS A 1 101 ? -1.249 -12.409 -5.322 1.00 97.69 101 LYS A O 1
ATOM 794 N N . TYR A 1 102 ? -0.150 -10.488 -5.702 1.00 97.62 102 TYR A N 1
ATOM 795 C CA . TYR A 1 102 ? -0.992 -9.692 -4.814 1.00 97.62 102 TYR A CA 1
ATOM 796 C C . TYR A 1 102 ? -2.292 -9.223 -5.466 1.00 97.62 102 TYR A C 1
ATOM 798 O O . TYR A 1 102 ? -3.264 -9.022 -4.745 1.00 97.62 102 TYR A O 1
ATOM 806 N N . SER A 1 103 ? -2.340 -9.097 -6.792 1.00 96.00 103 SER A N 1
ATOM 807 C CA . SER A 1 103 ? -3.592 -8.855 -7.527 1.00 96.00 103 SER A CA 1
ATOM 808 C C . SER A 1 103 ? -4.517 -10.077 -7.469 1.00 96.00 103 SER A C 1
ATOM 810 O O . SER A 1 103 ? -5.717 -9.938 -7.271 1.00 96.00 103 SER A O 1
ATOM 812 N N . ASP A 1 104 ? -3.966 -11.292 -7.548 1.00 96.75 104 ASP A N 1
ATOM 813 C CA . ASP A 1 104 ? -4.740 -12.540 -7.436 1.00 96.75 104 ASP A CA 1
ATOM 814 C C . ASP A 1 104 ? -5.390 -12.720 -6.051 1.00 96.75 104 ASP A C 1
ATOM 816 O O . ASP A 1 104 ? -6.351 -13.473 -5.905 1.00 96.75 104 ASP A O 1
ATOM 820 N N . MET A 1 105 ? -4.858 -12.033 -5.038 1.00 96.56 105 MET A N 1
ATOM 821 C CA . MET A 1 105 ? -5.338 -12.026 -3.653 1.00 96.56 105 MET A CA 1
ATOM 822 C C . MET A 1 105 ? -6.105 -10.742 -3.301 1.00 96.56 105 MET A C 1
ATOM 824 O O . MET A 1 105 ? -6.343 -10.471 -2.120 1.00 96.56 105 MET A O 1
ATOM 828 N N . GLU A 1 106 ? -6.433 -9.914 -4.296 1.00 95.44 106 GLU A N 1
ATOM 829 C CA . GLU A 1 106 ? -7.174 -8.678 -4.080 1.00 95.44 106 GLU A CA 1
ATOM 830 C C . GLU A 1 106 ? -8.563 -8.975 -3.507 1.00 95.44 106 GLU A C 1
ATOM 832 O O . GLU A 1 106 ? -9.334 -9.798 -4.010 1.00 95.44 106 GLU A O 1
ATOM 837 N N . MET A 1 107 ? -8.893 -8.276 -2.427 1.00 91.19 107 MET A N 1
ATOM 838 C CA . MET A 1 107 ? -10.196 -8.384 -1.801 1.00 91.19 107 MET A CA 1
ATOM 839 C C . MET A 1 107 ? -11.227 -7.619 -2.625 1.00 91.19 107 MET A C 1
ATOM 841 O O . MET A 1 107 ? -11.162 -6.398 -2.757 1.00 91.19 107 MET A O 1
ATOM 845 N N . ASN A 1 108 ? -12.261 -8.322 -3.084 1.00 81.06 108 ASN A N 1
ATOM 846 C CA . ASN A 1 108 ? -13.446 -7.684 -3.649 1.00 81.06 108 ASN A CA 1
ATOM 847 C C . ASN A 1 108 ? -14.263 -7.017 -2.536 1.00 81.06 108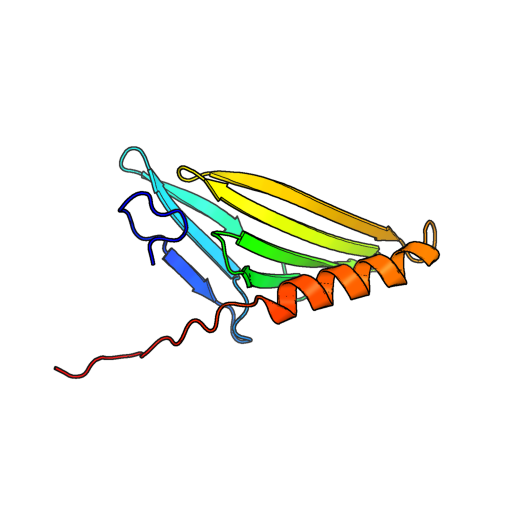 ASN A C 1
ATOM 849 O O . ASN A 1 108 ? -15.176 -7.620 -1.961 1.00 81.06 108 ASN A O 1
ATOM 853 N N . VAL A 1 109 ? -13.951 -5.759 -2.225 1.00 71.50 109 VAL A N 1
ATOM 854 C CA . VAL A 1 109 ? -14.750 -4.961 -1.292 1.00 71.50 109 VAL A CA 1
ATOM 855 C C . VAL A 1 109 ? -16.011 -4.490 -2.010 1.00 71.50 109 VAL A C 1
ATOM 857 O O . VAL A 1 109 ? -16.073 -3.397 -2.570 1.00 71.50 109 VAL A O 1
ATOM 860 N N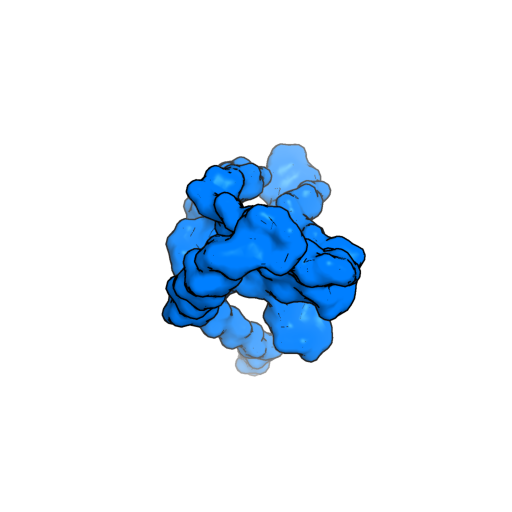 . LEU A 1 110 ? -17.041 -5.335 -2.017 1.00 62.31 110 LEU A N 1
ATOM 861 C CA . LEU A 1 110 ? -18.371 -4.942 -2.470 1.00 62.31 110 LEU A CA 1
ATOM 862 C C . LEU A 1 110 ? -18.951 -3.925 -1.480 1.00 62.31 110 LEU A C 1
ATOM 864 O O . LEU A 1 110 ? -19.549 -4.284 -0.466 1.00 62.31 110 LEU A O 1
ATOM 868 N N . PHE A 1 111 ? -18.791 -2.639 -1.784 1.00 58.28 111 PHE A N 1
ATOM 869 C CA . PHE A 1 111 ? -19.572 -1.591 -1.144 1.00 58.28 111 PHE A CA 1
ATOM 870 C C . PHE A 1 111 ? -21.010 -1.692 -1.653 1.00 58.28 111 PHE A C 1
ATOM 872 O O . PHE A 1 111 ? -21.321 -1.212 -2.739 1.00 58.28 111 PHE A O 1
ATOM 879 N N . ASN A 1 112 ? -21.894 -2.314 -0.871 1.00 53.44 112 ASN A N 1
ATOM 880 C CA . ASN A 1 112 ? -23.334 -2.137 -1.046 1.00 53.44 112 ASN A CA 1
ATOM 881 C C . ASN A 1 112 ? -23.677 -0.730 -0.542 1.00 53.44 112 ASN A C 1
ATOM 883 O O . ASN A 1 112 ? -23.650 -0.524 0.674 1.00 53.44 112 ASN A O 1
ATOM 887 N N . PRO A 1 113 ? -23.972 0.249 -1.421 1.00 47.00 113 PRO A N 1
ATOM 888 C CA . PRO A 1 113 ? -24.023 1.645 -1.000 1.00 47.00 113 PRO A CA 1
ATOM 889 C C . PRO A 1 113 ? -25.138 1.920 0.009 1.00 47.00 113 PRO A C 1
ATOM 891 O O . PRO A 1 113 ? -25.028 2.859 0.785 1.00 47.00 113 PRO A O 1
ATOM 894 N N . LEU A 1 114 ? -26.193 1.106 0.029 1.00 51.84 114 LEU A N 1
ATOM 895 C CA . LEU A 1 114 ? -27.314 1.205 0.952 1.00 51.84 114 LEU A CA 1
ATOM 896 C C . LEU A 1 114 ? -27.922 -0.198 1.075 1.00 51.84 114 LEU A C 1
ATOM 898 O O . LEU A 1 114 ? -28.404 -0.743 0.084 1.00 51.84 114 LEU A O 1
ATOM 902 N N . SER A 1 115 ? -27.929 -0.790 2.271 1.00 48.09 115 SER A N 1
ATOM 903 C CA . SER A 1 115 ? -29.041 -1.692 2.578 1.00 48.09 115 SER A CA 1
ATOM 904 C C . SER A 1 115 ? -30.239 -0.774 2.787 1.00 48.09 115 SER A C 1
ATOM 906 O O . SER A 1 115 ? -30.337 -0.095 3.806 1.00 48.09 115 SER A O 1
ATOM 908 N N . GLU A 1 116 ? -31.087 -0.642 1.767 1.00 49.06 116 GLU A N 1
ATOM 909 C CA . GLU A 1 116 ? -32.421 -0.098 1.993 1.00 49.06 116 GLU A CA 1
ATOM 910 C C . GLU A 1 116 ? -33.115 -1.043 2.981 1.00 49.06 116 GLU A C 1
ATOM 912 O O . GLU A 1 116 ? -33.266 -2.238 2.720 1.00 49.06 116 GLU A O 1
ATOM 917 N N . SER A 1 117 ? -33.400 -0.499 4.162 1.00 50.81 117 SER A N 1
ATOM 918 C CA . SER A 1 117 ? -34.178 -1.106 5.243 1.00 50.81 117 SER A CA 1
ATOM 919 C C . SER A 1 117 ? -35.590 -1.471 4.809 1.00 50.81 117 SER A C 1
ATOM 921 O O . SER A 1 117 ? -36.186 -0.621 4.107 1.00 50.81 117 SER A O 1
#

Secondary structure (DSSP, 8-state):
--SSSSSS--EEEE-TTS-EEEEEEEETTEEEEEEE--STTEEEEEETTTEEEEEEEEGGGEEEEEEEEE-SS-EEEEEEEEEETTT-GGGHHHHHHHHHHHHTTB------S----

pLDDT: mean 89.69, std 11.34, range [47.0, 98.19]

Foldseek 3Di:
DCLAPPPFDKDFDADPVRFTAWIWGQDPNDIDTADHDPDPQKGWFDFPPSKIWIWHDDPQQKIKIWIWHQHPNHTDTPDMDIDRCVPCVVCVVVVVVVVVVRVVRGDPPPCPVDPPD

Radius of gyration: 15.52 Å; chains: 1; bounding box: 54×23×38 Å

Organism: NCBI:txid40520

Sequence (117 aa):
MDLDENGSDELVILNSDGDVYDIYIQKDGQIKKIFQSSNYREGAWLVEGNLICHRATGGAGYHVISVYKLENGSLKTVESLTVDTKVNREDTGKLNEMEQKYSDMEMNVLFNPLSES